Protein AF-A0A963ESX8-F1 (afdb_monomer_lite)

Radius of gyration: 19.52 Å; chains: 1; bounding box: 49×29×55 Å

Structure (mmCIF, N/CA/C/O backbone):
data_AF-A0A963ESX8-F1
#
_entry.id   AF-A0A963ESX8-F1
#
loop_
_atom_site.group_PDB
_atom_site.id
_atom_site.type_symbol
_atom_site.label_atom_id
_atom_site.label_alt_id
_atom_site.label_comp_id
_atom_site.label_asym_id
_atom_site.label_entity_id
_atom_site.label_seq_id
_atom_site.pdbx_PDB_ins_code
_atom_site.Cartn_x
_atom_site.Cartn_y
_atom_site.Cartn_z
_atom_site.occupancy
_atom_site.B_iso_or_equiv
_atom_site.auth_seq_id
_atom_site.auth_comp_id
_atom_site.auth_asym_id
_atom_site.auth_atom_id
_atom_site.pdbx_PDB_model_num
ATOM 1 N N . ILE A 1 1 ? -7.227 -10.205 7.770 1.00 88.25 1 ILE A N 1
ATOM 2 C CA . ILE A 1 1 ? -7.948 -10.374 9.060 1.00 88.25 1 ILE A CA 1
ATOM 3 C C . ILE A 1 1 ? -8.942 -9.242 9.341 1.00 88.25 1 ILE A C 1
ATOM 5 O O . ILE A 1 1 ? -10.013 -9.519 9.862 1.00 88.25 1 ILE A O 1
ATOM 9 N N . GLY A 1 2 ? -8.644 -8.000 8.939 1.00 89.56 2 GLY A N 1
ATOM 10 C CA . GLY A 1 2 ? -9.501 -6.833 9.173 1.0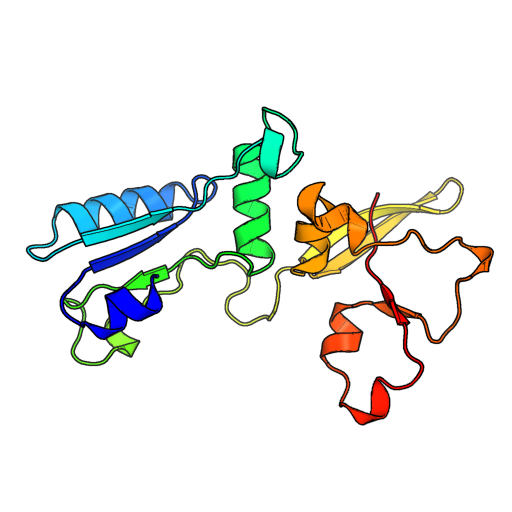0 89.56 2 GLY A CA 1
ATOM 11 C C . GLY A 1 2 ? -10.976 -6.998 8.788 1.00 89.56 2 GLY A C 1
ATOM 12 O O . GLY A 1 2 ? -11.842 -6.861 9.643 1.00 89.56 2 GLY A O 1
ATOM 13 N N . LEU A 1 3 ? -11.265 -7.392 7.542 1.00 90.62 3 LEU A N 1
ATOM 14 C CA . LEU A 1 3 ? -12.639 -7.643 7.068 1.00 90.62 3 LEU A CA 1
ATOM 15 C C . LEU A 1 3 ? -13.396 -8.677 7.914 1.00 90.62 3 LEU A C 1
ATOM 17 O O . LEU A 1 3 ? -14.577 -8.496 8.197 1.00 90.62 3 LEU A O 1
ATOM 21 N N . ILE A 1 4 ? -12.710 -9.732 8.365 1.00 93.56 4 ILE A N 1
ATOM 22 C CA . ILE A 1 4 ? -13.301 -10.768 9.223 1.00 93.56 4 ILE A CA 1
ATOM 23 C C . ILE A 1 4 ? -13.670 -10.169 10.584 1.00 93.56 4 ILE A C 1
ATOM 25 O O . ILE A 1 4 ? -14.782 -10.372 11.058 1.00 93.56 4 ILE A O 1
ATOM 29 N N . ALA A 1 5 ? -12.780 -9.378 11.189 1.00 92.94 5 ALA A N 1
ATOM 30 C CA . ALA A 1 5 ? -13.057 -8.713 12.461 1.00 92.94 5 ALA A CA 1
ATOM 31 C C . ALA A 1 5 ? -14.228 -7.717 12.356 1.00 92.94 5 ALA A C 1
ATOM 33 O O . ALA A 1 5 ? -15.087 -7.682 13.234 1.00 92.94 5 ALA A O 1
ATOM 34 N N . MET A 1 6 ? -14.323 -6.973 11.249 1.00 91.38 6 MET A N 1
ATOM 35 C CA . MET A 1 6 ? -15.450 -6.069 10.987 1.00 91.38 6 MET A CA 1
ATOM 36 C C . MET A 1 6 ? -16.772 -6.816 10.779 1.00 91.38 6 MET A C 1
ATOM 38 O O . MET A 1 6 ? -17.823 -6.335 11.200 1.00 91.38 6 MET A O 1
ATOM 42 N N . ALA A 1 7 ? -16.741 -8.017 10.190 1.00 91.75 7 ALA A N 1
ATOM 43 C CA . ALA A 1 7 ? -17.939 -8.832 9.987 1.00 91.75 7 ALA A CA 1
ATOM 44 C C . ALA A 1 7 ? -18.632 -9.220 11.308 1.00 91.75 7 ALA A C 1
ATOM 46 O O . ALA A 1 7 ? -19.847 -9.419 11.317 1.00 91.75 7 ALA A O 1
ATOM 47 N N . HIS A 1 8 ? -17.901 -9.252 12.430 1.00 91.62 8 HIS A N 1
ATOM 48 C CA . HIS A 1 8 ? -18.484 -9.450 13.761 1.00 91.62 8 HIS A CA 1
ATOM 49 C C . HIS A 1 8 ? -19.273 -8.238 14.278 1.00 91.62 8 HIS A C 1
ATOM 51 O O . HIS A 1 8 ? -20.056 -8.394 15.212 1.00 91.62 8 HIS A O 1
ATOM 57 N N . ARG A 1 9 ? -19.088 -7.040 13.701 1.00 88.88 9 ARG A N 1
ATOM 58 C CA . ARG A 1 9 ? -19.795 -5.778 14.021 1.00 88.88 9 ARG A CA 1
ATOM 59 C C . ARG A 1 9 ? -19.723 -5.304 15.476 1.00 88.88 9 ARG A C 1
ATOM 61 O O . ARG A 1 9 ? -20.343 -4.313 15.844 1.00 88.88 9 ARG A O 1
ATOM 68 N N . THR A 1 10 ? -18.980 -6.000 16.323 1.00 92.69 10 THR A N 1
ATOM 69 C CA . THR A 1 10 ? -18.832 -5.682 17.745 1.00 92.69 10 THR A CA 1
ATOM 70 C C . THR A 1 10 ? -17.412 -5.273 18.097 1.00 92.69 10 THR A C 1
ATOM 72 O O . THR A 1 10 ? -17.218 -4.650 19.134 1.00 92.69 10 THR A O 1
ATOM 75 N N . THR A 1 11 ? -16.437 -5.555 17.237 1.00 95.06 11 THR A N 1
ATOM 76 C CA . THR A 1 11 ? -15.012 -5.301 17.464 1.00 95.06 11 THR A CA 1
ATOM 77 C C . THR A 1 11 ? -14.596 -3.973 16.843 1.00 95.06 11 THR A C 1
ATOM 79 O O . THR A 1 11 ? -14.924 -3.711 15.689 1.00 95.06 11 THR A O 1
ATOM 82 N N . TYR A 1 12 ? -13.857 -3.150 17.588 1.00 97.44 12 TYR A N 1
ATOM 83 C CA . TYR A 1 12 ? -13.122 -2.026 17.007 1.00 97.44 12 TYR A CA 1
ATOM 84 C C . TYR A 1 12 ? -11.927 -2.567 16.218 1.00 97.44 12 TYR A C 1
ATOM 86 O O . TYR A 1 12 ? -11.190 -3.410 16.732 1.00 97.44 12 TYR A O 1
ATOM 94 N N . VAL A 1 13 ? -11.715 -2.103 14.990 1.00 97.62 13 VAL A N 1
ATOM 95 C CA . VAL A 1 13 ? -10.598 -2.557 14.152 1.00 97.62 13 VAL A CA 1
ATOM 96 C C . VAL A 1 13 ? -9.794 -1.357 13.685 1.00 97.62 13 VAL A C 1
ATOM 98 O O . VAL A 1 13 ? -10.343 -0.433 13.100 1.00 97.62 13 VAL A O 1
ATOM 101 N N . LEU A 1 14 ? -8.486 -1.399 13.897 1.00 97.75 14 LEU A N 1
ATOM 102 C CA . LEU A 1 14 ? -7.529 -0.480 13.295 1.00 97.75 14 LEU A CA 1
ATOM 103 C C . LEU A 1 14 ? -6.625 -1.274 12.361 1.00 97.75 14 LEU A C 1
ATOM 105 O O . LEU A 1 14 ? -6.010 -2.247 12.798 1.00 97.75 14 LEU A O 1
ATOM 109 N N . GLN A 1 15 ? -6.498 -0.834 11.113 1.00 98.00 15 GLN A N 1
ATOM 110 C CA . GLN A 1 15 ? -5.427 -1.262 10.224 1.00 98.00 15 GLN A CA 1
ATOM 111 C C . GLN A 1 15 ? -4.495 -0.085 9.951 1.00 98.00 15 GLN A C 1
ATOM 113 O O . GLN A 1 15 ? -4.932 0.941 9.438 1.00 98.00 15 GLN A O 1
ATOM 118 N N . GLY A 1 16 ? -3.222 -0.210 10.327 1.00 97.06 16 GLY A N 1
ATOM 119 C CA . GLY A 1 16 ? -2.295 0.920 10.314 1.00 97.06 16 GLY A CA 1
ATOM 120 C C . GLY A 1 16 ? -0.840 0.548 10.060 1.00 97.06 16 GLY A C 1
ATOM 121 O O . GLY A 1 16 ? -0.479 -0.622 9.996 1.00 97.06 16 GLY A O 1
ATOM 122 N N . THR A 1 17 ? 0.014 1.562 9.934 1.00 97.00 17 THR A N 1
ATOM 123 C CA . THR A 1 17 ? 1.455 1.396 9.680 1.00 97.00 17 THR A CA 1
ATOM 124 C C . THR A 1 17 ? 2.254 2.463 10.422 1.00 97.00 17 THR A C 1
ATOM 126 O O . THR A 1 17 ? 1.738 3.567 10.613 1.00 97.00 17 THR A O 1
ATOM 129 N N . ILE A 1 18 ? 3.513 2.188 10.775 1.00 95.38 18 ILE A N 1
ATOM 130 C CA . ILE A 1 18 ? 4.375 3.170 11.462 1.00 95.38 18 ILE A CA 1
ATOM 131 C C . ILE A 1 18 ? 4.637 4.435 10.629 1.00 95.38 18 ILE A C 1
ATOM 133 O O . ILE A 1 18 ? 4.909 5.485 11.199 1.00 95.38 18 ILE A O 1
ATOM 137 N N . ALA A 1 19 ? 4.489 4.354 9.301 1.00 96.81 19 ALA A N 1
ATOM 138 C CA . ALA A 1 19 ? 4.622 5.494 8.396 1.00 96.81 19 ALA A CA 1
ATOM 139 C C . ALA A 1 19 ? 3.517 6.552 8.560 1.00 96.81 19 ALA A C 1
ATOM 141 O O . ALA A 1 19 ? 3.672 7.685 8.116 1.00 96.81 19 ALA A O 1
ATOM 142 N N . HIS A 1 20 ? 2.411 6.195 9.219 1.00 96.94 20 HIS A N 1
ATOM 143 C CA . HIS A 1 20 ? 1.244 7.050 9.420 1.00 96.94 20 HIS A CA 1
ATOM 144 C C . HIS A 1 20 ? 0.966 7.191 10.920 1.00 96.94 20 HIS A C 1
ATOM 146 O O . HIS A 1 20 ? -0.072 6.764 11.430 1.00 96.94 20 HIS A O 1
ATOM 152 N N . ALA A 1 21 ? 1.938 7.767 11.634 1.00 95.31 21 ALA A N 1
ATOM 153 C CA . ALA A 1 21 ? 1.949 7.841 13.093 1.00 95.31 21 ALA A CA 1
ATOM 154 C C . ALA A 1 21 ? 0.697 8.516 13.678 1.00 95.31 21 ALA A C 1
ATOM 156 O O . ALA A 1 21 ? 0.146 8.004 14.645 1.00 95.31 21 ALA A O 1
ATOM 157 N N . ASN A 1 22 ? 0.201 9.603 13.072 1.00 95.38 22 ASN A N 1
ATOM 158 C CA . ASN A 1 22 ? -1.013 10.283 13.548 1.00 95.38 22 ASN A CA 1
ATOM 159 C C . ASN A 1 22 ? -2.233 9.350 13.504 1.00 95.38 22 ASN A C 1
ATOM 161 O O . ASN A 1 22 ? -2.868 9.122 14.532 1.00 95.38 22 ASN A O 1
ATOM 165 N N . HIS A 1 23 ? -2.487 8.721 12.349 1.00 96.75 23 HIS A N 1
ATOM 166 C CA . HIS A 1 23 ? -3.560 7.733 12.183 1.00 96.75 23 HIS A CA 1
ATOM 167 C C . HIS A 1 23 ? -3.419 6.569 13.181 1.00 96.75 23 HIS A C 1
ATOM 169 O O . HIS A 1 23 ? -4.396 6.137 13.794 1.00 96.75 23 HIS A O 1
ATOM 175 N N . MET A 1 24 ? -2.195 6.070 13.382 1.00 95.50 24 MET A N 1
ATOM 176 C CA . MET A 1 24 ? -1.915 4.976 14.313 1.00 95.50 24 MET A CA 1
ATOM 177 C C . MET A 1 24 ? -2.161 5.368 15.778 1.00 95.50 24 MET A C 1
ATOM 179 O O . MET A 1 24 ? -2.825 4.623 16.494 1.00 95.50 24 MET A O 1
ATOM 183 N N . ILE A 1 25 ? -1.648 6.515 16.231 1.00 96.69 25 ILE A N 1
ATOM 184 C CA . ILE A 1 25 ? -1.769 6.976 17.623 1.00 96.69 25 ILE A CA 1
ATOM 185 C C . ILE A 1 25 ? -3.231 7.269 17.959 1.00 96.69 25 ILE A C 1
ATOM 187 O O . ILE A 1 25 ? -3.737 6.768 18.963 1.00 96.69 25 ILE A O 1
ATOM 191 N N . GLU A 1 26 ? -3.934 8.019 17.108 1.00 96.12 26 GLU A N 1
ATOM 192 C CA . GLU A 1 26 ? -5.368 8.267 17.280 1.00 96.12 26 GLU A CA 1
ATOM 193 C C . GLU A 1 26 ? -6.156 6.957 17.302 1.00 96.12 26 GLU A C 1
ATOM 195 O O . GLU A 1 26 ? -7.003 6.746 18.171 1.00 96.12 26 GLU A O 1
ATOM 200 N N . GLY A 1 27 ? -5.837 6.047 16.378 1.00 96.56 27 GLY A N 1
ATOM 201 C CA . GLY A 1 27 ? -6.467 4.740 16.289 1.00 96.56 27 GLY A CA 1
ATOM 202 C C . GLY A 1 27 ? -6.248 3.876 17.533 1.00 96.56 27 GLY A C 1
ATOM 203 O O . GLY A 1 27 ? -7.173 3.182 17.961 1.00 96.56 27 GLY A O 1
ATOM 204 N N . PHE A 1 28 ? -5.058 3.921 18.137 1.00 97.62 28 PHE A N 1
ATOM 205 C CA . PHE A 1 28 ? -4.784 3.243 19.402 1.00 97.62 28 PHE A CA 1
ATOM 206 C C . PHE A 1 28 ? -5.578 3.843 20.551 1.00 97.62 28 PHE A C 1
ATOM 208 O O . PHE A 1 28 ? -6.185 3.095 21.312 1.00 97.62 28 PHE A O 1
ATOM 215 N N . ILE A 1 29 ? -5.614 5.172 20.664 1.00 97.44 29 ILE A N 1
ATOM 216 C CA . ILE A 1 29 ? -6.375 5.854 21.715 1.00 97.44 29 ILE A CA 1
ATOM 217 C C . ILE A 1 29 ? -7.855 5.468 21.620 1.00 97.44 29 ILE A C 1
ATOM 219 O O . ILE A 1 29 ? -8.436 5.036 22.614 1.00 97.44 29 ILE A O 1
ATOM 223 N N . GLN A 1 30 ? -8.451 5.551 20.428 1.00 95.94 30 GLN A N 1
ATOM 224 C CA . GLN A 1 30 ? -9.850 5.175 20.213 1.00 95.94 30 GLN A CA 1
ATOM 225 C C . GLN A 1 30 ? -10.109 3.702 20.556 1.00 95.94 30 GLN A C 1
ATOM 227 O O . GLN A 1 30 ? -11.056 3.401 21.281 1.00 95.94 30 GLN A O 1
ATOM 232 N N . GLY A 1 31 ? -9.250 2.788 20.095 1.00 96.38 31 GLY A N 1
ATOM 233 C CA . GLY A 1 31 ? -9.413 1.357 20.349 1.00 96.38 31 GLY A CA 1
ATOM 234 C C . GLY A 1 31 ? -9.225 0.962 21.813 1.00 96.38 31 GLY A C 1
ATOM 235 O O . GLY A 1 31 ? -9.980 0.139 22.319 1.00 96.38 31 GLY A O 1
ATOM 236 N N . LEU A 1 32 ? -8.261 1.562 22.518 1.00 96.94 32 LEU A N 1
ATOM 237 C CA . LEU A 1 32 ? -8.020 1.303 23.943 1.00 96.94 32 LEU A CA 1
ATOM 238 C C . LEU A 1 32 ? -9.129 1.875 24.837 1.00 96.94 32 LEU A C 1
ATOM 240 O O . LEU A 1 32 ? -9.403 1.322 25.900 1.00 96.94 32 LEU A O 1
ATOM 244 N N . MET A 1 33 ? -9.774 2.963 24.409 1.00 95.81 33 MET A N 1
ATOM 245 C CA . MET A 1 33 ? -10.915 3.558 25.111 1.00 95.81 33 MET A CA 1
ATOM 246 C C . MET A 1 33 ? -12.252 2.880 24.773 1.00 95.81 33 MET A C 1
ATOM 248 O O . MET A 1 33 ? -13.262 3.143 25.434 1.00 95.81 33 MET A O 1
ATOM 252 N N . ALA A 1 34 ? -12.281 2.007 23.764 1.00 93.69 34 ALA A N 1
ATOM 253 C CA . ALA A 1 34 ? -13.486 1.310 23.345 1.00 93.69 34 ALA A CA 1
ATOM 254 C C . ALA A 1 34 ? -13.931 0.295 24.414 1.00 93.69 34 ALA A C 1
ATOM 256 O O . ALA A 1 34 ? -13.149 -0.511 24.912 1.00 93.69 34 ALA A O 1
ATOM 257 N N . ARG A 1 35 ? -15.228 0.268 24.745 1.00 92.75 35 ARG A N 1
ATOM 258 C CA . ARG A 1 35 ? -15.806 -0.693 25.714 1.00 92.75 35 ARG A CA 1
ATOM 259 C C . ARG A 1 35 ? -16.133 -2.052 25.081 1.00 92.75 35 ARG A C 1
ATOM 261 O O . ARG A 1 35 ? -17.123 -2.693 25.425 1.00 92.75 35 ARG A O 1
ATOM 268 N N . ARG A 1 36 ? -15.325 -2.461 24.110 1.00 91.50 36 ARG A N 1
ATOM 269 C CA . ARG A 1 36 ? -15.518 -3.615 23.227 1.00 91.50 36 ARG A CA 1
ATOM 270 C C . ARG A 1 36 ? -14.148 -4.196 22.863 1.00 91.50 36 ARG A C 1
ATOM 272 O O . ARG A 1 36 ? -13.148 -3.502 23.032 1.00 9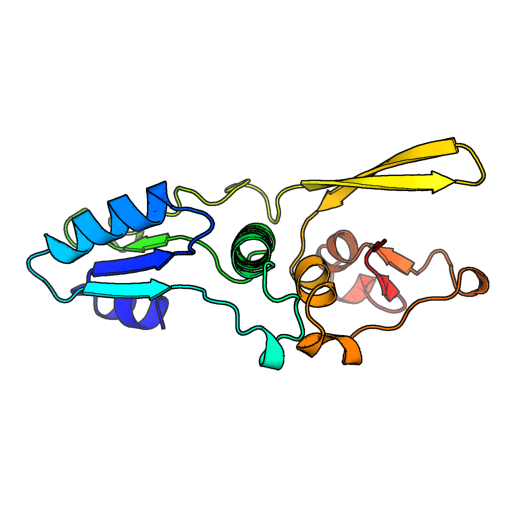1.50 36 ARG A O 1
ATOM 279 N N . PRO A 1 37 ? -14.065 -5.438 22.359 1.00 95.69 37 PRO A N 1
ATOM 280 C CA . PRO A 1 37 ? -12.802 -5.961 21.855 1.00 95.69 37 PRO A CA 1
ATOM 281 C C . PRO A 1 37 ? -12.210 -5.023 20.798 1.00 95.69 37 PRO A C 1
ATOM 283 O O . PRO A 1 37 ? -12.939 -4.534 19.932 1.00 95.69 37 PRO A O 1
ATOM 286 N N . ALA A 1 38 ? -10.900 -4.802 20.860 1.00 96.88 38 ALA A N 1
ATOM 287 C CA . ALA A 1 38 ? -10.159 -4.005 19.894 1.00 96.88 38 ALA A CA 1
ATOM 288 C C . ALA A 1 38 ? -9.092 -4.870 19.217 1.00 96.88 38 ALA A C 1
ATOM 290 O O . ALA A 1 38 ? -8.337 -5.576 19.887 1.00 96.88 38 ALA A O 1
ATOM 291 N N . LEU A 1 39 ? -9.042 -4.819 17.887 1.00 97.25 39 LEU A N 1
ATOM 292 C CA . LEU A 1 39 ? -8.027 -5.465 17.067 1.00 97.25 39 LEU A CA 1
ATOM 293 C C . LEU A 1 39 ? -7.173 -4.396 16.386 1.00 97.25 39 LEU A C 1
ATOM 295 O O . LEU A 1 39 ? -7.681 -3.594 15.605 1.00 97.25 39 LEU A O 1
ATOM 299 N N . PHE A 1 40 ? -5.867 -4.448 16.625 1.00 97.50 40 PHE A N 1
ATOM 300 C CA . PHE A 1 40 ? -4.885 -3.608 15.950 1.00 97.50 40 PHE A CA 1
ATOM 301 C C . PHE A 1 40 ? -4.086 -4.475 14.971 1.00 97.50 40 PHE A C 1
ATOM 303 O O . PHE A 1 40 ? -3.299 -5.324 15.381 1.00 97.50 40 PHE A O 1
ATOM 310 N N . ASN A 1 41 ? -4.324 -4.295 13.674 1.00 97.50 41 ASN A N 1
ATOM 311 C CA . ASN A 1 41 ? -3.604 -4.960 12.595 1.00 97.50 41 ASN A CA 1
ATOM 312 C C . ASN A 1 41 ? -2.572 -3.980 12.029 1.00 97.50 41 ASN A C 1
ATOM 314 O O . ASN A 1 41 ? -2.940 -3.014 11.363 1.00 97.50 41 ASN A O 1
ATOM 318 N N . LEU A 1 42 ? -1.293 -4.186 12.335 1.00 97.00 42 LEU A N 1
ATOM 319 C CA . LEU A 1 42 ? -0.244 -3.249 11.945 1.00 97.00 42 LEU A CA 1
ATOM 320 C C . LEU A 1 42 ? 0.689 -3.866 10.913 1.00 97.00 42 LEU A C 1
ATOM 322 O O . LEU A 1 42 ? 1.185 -4.976 11.105 1.00 97.00 42 LEU A O 1
ATOM 326 N N . TYR A 1 43 ? 0.968 -3.120 9.848 1.00 97.12 43 TYR A N 1
ATOM 327 C CA . TYR A 1 43 ? 2.019 -3.492 8.917 1.00 97.12 43 TYR A CA 1
ATOM 328 C C . TYR A 1 43 ? 3.383 -3.317 9.574 1.00 97.12 43 TYR A C 1
ATOM 330 O O . TYR A 1 43 ? 3.717 -2.237 10.070 1.00 97.12 43 TYR A O 1
ATOM 338 N N . THR A 1 44 ? 4.184 -4.370 9.499 1.00 95.00 44 THR A N 1
ATOM 339 C CA . THR A 1 44 ? 5.615 -4.329 9.767 1.00 95.00 44 THR A CA 1
ATOM 340 C C . THR A 1 44 ? 6.326 -5.081 8.658 1.00 95.00 44 THR A C 1
ATOM 342 O O . THR A 1 44 ? 5.879 -6.146 8.229 1.00 95.00 44 THR A O 1
ATOM 345 N N . SER A 1 45 ? 7.437 -4.529 8.190 1.00 94.31 45 SER A N 1
ATOM 346 C CA . SER A 1 45 ? 8.357 -5.258 7.329 1.00 94.31 45 SER A CA 1
ATOM 347 C C . SER A 1 45 ? 9.261 -6.155 8.169 1.00 94.31 45 SER A C 1
ATOM 349 O O . SER A 1 45 ? 9.556 -5.821 9.319 1.00 94.31 45 SER A O 1
ATOM 351 N N . CYS A 1 46 ? 9.738 -7.249 7.582 1.00 95.69 46 CYS A N 1
ATOM 352 C CA . CYS A 1 46 ? 10.818 -8.040 8.155 1.00 95.69 46 CYS A CA 1
ATOM 353 C C . CYS A 1 46 ? 12.020 -7.998 7.213 1.00 95.69 46 CYS A C 1
ATOM 355 O O . CYS A 1 46 ? 11.916 -8.402 6.058 1.00 95.69 46 CYS A O 1
ATOM 357 N N . GLN A 1 47 ? 13.130 -7.439 7.685 1.00 95.06 47 GLN A N 1
ATOM 358 C CA . GLN A 1 47 ? 14.291 -7.092 6.873 1.00 95.06 47 GLN A CA 1
ATOM 359 C C . GLN A 1 47 ? 14.875 -8.305 6.131 1.00 95.06 47 GLN A C 1
ATOM 361 O O . GLN A 1 47 ? 14.965 -8.234 4.901 1.00 95.06 47 GLN A O 1
ATOM 366 N N . PRO A 1 48 ? 15.196 -9.434 6.803 1.00 95.06 48 PRO A N 1
ATOM 367 C CA . PRO A 1 48 ? 15.773 -10.578 6.109 1.00 95.06 48 PRO A CA 1
ATOM 368 C C . PRO A 1 48 ? 14.771 -11.271 5.177 1.00 95.06 48 PRO A C 1
ATOM 370 O O . PRO A 1 48 ? 15.123 -11.621 4.053 1.00 95.06 48 PRO A O 1
ATOM 373 N N . GLU A 1 49 ? 13.517 -11.445 5.596 1.00 95.19 49 GLU A N 1
ATOM 374 C CA . GLU A 1 49 ? 12.497 -12.175 4.836 1.00 95.19 49 GLU A CA 1
ATOM 375 C C . GLU A 1 49 ? 11.979 -11.375 3.638 1.00 95.19 49 GLU A C 1
ATOM 377 O O . GLU A 1 49 ? 11.618 -11.959 2.616 1.00 95.19 49 GLU A O 1
ATOM 382 N N . HIS A 1 50 ? 11.916 -10.047 3.744 1.00 96.19 50 HIS A N 1
ATOM 383 C CA . HIS A 1 50 ? 11.535 -9.177 2.631 1.00 96.19 50 HIS A CA 1
ATOM 384 C C . HIS A 1 50 ? 12.748 -8.838 1.754 1.00 96.19 50 HIS A C 1
ATOM 386 O O . HIS A 1 50 ? 12.573 -8.503 0.583 1.00 96.19 50 HIS A O 1
ATOM 392 N N . GLY A 1 51 ? 13.964 -8.973 2.293 1.00 96.12 51 GLY A N 1
ATOM 393 C CA . GLY A 1 51 ? 15.222 -8.638 1.631 1.00 96.12 51 GLY A CA 1
ATOM 394 C C . GLY A 1 51 ? 15.348 -7.143 1.362 1.00 96.12 51 GLY A C 1
ATOM 395 O O . GLY A 1 51 ? 15.603 -6.736 0.231 1.00 96.12 51 GLY A O 1
ATOM 396 N N . ILE A 1 52 ? 15.124 -6.350 2.408 1.00 96.44 52 ILE A N 1
ATOM 397 C CA . ILE A 1 52 ? 15.226 -4.885 2.422 1.00 96.44 52 ILE A CA 1
ATOM 398 C C . ILE A 1 52 ? 16.335 -4.453 3.393 1.00 96.44 52 ILE A C 1
ATOM 400 O O . ILE A 1 52 ? 16.749 -5.239 4.243 1.00 96.44 52 ILE A O 1
ATOM 404 N N . GLY A 1 53 ? 16.807 -3.207 3.285 1.00 95.88 53 GLY A N 1
ATOM 405 C CA . GLY A 1 53 ? 17.798 -2.650 4.216 1.00 95.88 53 GLY A CA 1
ATOM 406 C C . GLY A 1 53 ? 17.282 -2.518 5.655 1.00 95.88 53 GLY A C 1
ATOM 407 O O . GLY A 1 53 ? 16.076 -2.392 5.884 1.00 95.88 53 GLY A O 1
ATOM 408 N N . ASP A 1 54 ? 18.199 -2.509 6.626 1.00 94.19 54 ASP A N 1
ATOM 409 C CA . ASP A 1 54 ? 17.852 -2.521 8.054 1.00 94.19 54 ASP A CA 1
ATOM 410 C C . ASP A 1 54 ? 17.067 -1.280 8.512 1.00 94.19 54 ASP A C 1
ATOM 412 O O . ASP A 1 54 ? 16.171 -1.362 9.355 1.00 94.19 54 ASP A O 1
ATOM 416 N N . ASP A 1 55 ? 17.346 -0.137 7.892 1.00 93.94 55 ASP A N 1
ATOM 417 C CA . ASP A 1 55 ? 16.726 1.166 8.125 1.00 93.94 55 ASP A CA 1
ATOM 418 C C . ASP A 1 55 ? 15.483 1.426 7.250 1.00 93.94 55 ASP A C 1
ATOM 420 O O . ASP A 1 55 ? 14.822 2.457 7.384 1.00 93.94 55 ASP A O 1
ATOM 424 N N . MET A 1 56 ? 15.101 0.479 6.386 1.00 96.19 56 MET A N 1
ATOM 425 C CA . MET A 1 56 ? 14.042 0.678 5.387 1.00 96.19 56 MET A CA 1
ATOM 426 C C . MET A 1 56 ? 12.622 0.442 5.913 1.00 96.19 56 MET A C 1
ATOM 428 O O . MET A 1 56 ? 11.660 0.620 5.168 1.00 96.19 56 MET A O 1
ATOM 432 N N . GLY A 1 57 ? 12.439 0.077 7.185 1.00 95.56 57 GLY A N 1
ATOM 433 C CA . GLY A 1 57 ? 11.126 -0.329 7.702 1.00 95.56 57 GLY A CA 1
ATOM 434 C C . GLY A 1 57 ? 10.040 0.749 7.592 1.00 95.56 57 GLY A C 1
ATOM 435 O O . GLY A 1 57 ? 8.924 0.471 7.150 1.00 95.56 57 GLY A O 1
ATOM 436 N N . HIS A 1 58 ? 10.367 2.002 7.923 1.00 96.75 58 HIS A N 1
ATOM 437 C CA . HIS A 1 58 ? 9.430 3.122 7.770 1.00 96.75 58 HIS A CA 1
ATOM 438 C C . HIS A 1 58 ? 9.149 3.430 6.292 1.00 96.75 58 HIS A C 1
ATOM 440 O O . HIS A 1 58 ? 8.009 3.700 5.917 1.00 96.75 58 HIS A O 1
ATOM 446 N N . HIS A 1 59 ? 10.181 3.376 5.448 1.00 96.12 59 HIS A N 1
ATOM 447 C CA . HIS A 1 59 ? 10.048 3.609 4.012 1.00 96.12 59 HIS A CA 1
ATOM 448 C C . HIS A 1 59 ? 9.124 2.568 3.364 1.00 96.12 59 HIS A C 1
ATOM 450 O O . HIS A 1 59 ? 8.164 2.928 2.689 1.00 96.12 59 HIS A O 1
ATOM 456 N N . GLN A 1 60 ? 9.329 1.287 3.671 1.00 97.25 60 GLN A N 1
ATOM 457 C CA . GLN A 1 60 ? 8.511 0.197 3.143 1.00 97.25 60 GLN A CA 1
ATOM 458 C C . GLN A 1 60 ? 7.074 0.222 3.661 1.00 97.25 60 GLN A C 1
ATOM 460 O O . GLN A 1 60 ? 6.139 -0.072 2.923 1.00 97.25 60 GLN A O 1
ATOM 465 N N . ALA A 1 61 ? 6.868 0.634 4.913 1.00 97.50 61 ALA A N 1
ATOM 466 C CA . ALA A 1 61 ? 5.530 0.860 5.449 1.00 97.50 61 ALA A CA 1
ATOM 467 C C . ALA A 1 61 ? 4.765 1.954 4.683 1.00 97.50 61 ALA A C 1
ATOM 469 O O . ALA A 1 61 ? 3.562 1.816 4.471 1.00 97.50 61 ALA A O 1
ATOM 470 N N . LYS A 1 62 ? 5.453 3.018 4.246 1.00 96.81 62 LYS A N 1
ATOM 471 C CA . LYS A 1 62 ? 4.860 4.074 3.417 1.00 96.81 62 LYS A CA 1
ATOM 472 C C . LYS A 1 62 ? 4.487 3.540 2.030 1.00 96.81 62 LYS A C 1
ATOM 474 O O . LYS A 1 62 ? 3.333 3.677 1.627 1.00 96.81 62 LYS A O 1
ATOM 479 N N . LEU A 1 63 ? 5.424 2.867 1.357 1.00 96.69 63 LEU A N 1
ATOM 480 C CA . LEU A 1 63 ? 5.192 2.283 0.032 1.00 96.69 63 LEU A CA 1
ATOM 481 C C . LEU A 1 63 ? 4.061 1.246 0.040 1.00 96.69 63 LEU A C 1
ATOM 483 O O . LEU A 1 63 ? 3.261 1.201 -0.890 1.00 96.69 63 LEU A O 1
ATOM 487 N N . ALA A 1 64 ? 3.933 0.445 1.101 1.00 97.56 64 ALA A N 1
ATOM 488 C CA . ALA A 1 64 ? 2.842 -0.519 1.232 1.00 97.56 64 ALA A CA 1
ATOM 489 C C . ALA A 1 64 ? 1.453 0.153 1.260 1.00 97.56 64 ALA A C 1
ATOM 491 O O . ALA A 1 64 ? 0.494 -0.393 0.714 1.00 97.56 64 ALA A O 1
ATOM 492 N N . VAL A 1 65 ? 1.327 1.338 1.866 1.00 97.31 65 VAL A N 1
ATOM 493 C CA . VAL A 1 65 ? 0.068 2.106 1.874 1.00 97.31 65 VAL A CA 1
ATOM 494 C C . VAL A 1 65 ? -0.181 2.752 0.514 1.00 97.31 65 VAL A C 1
ATOM 496 O O . VAL A 1 65 ? -1.272 2.611 -0.040 1.00 97.31 65 VAL A O 1
ATOM 499 N N . GLU A 1 66 ? 0.828 3.430 -0.037 1.00 96.69 66 GLU A N 1
ATOM 500 C CA . GLU A 1 66 ? 0.731 4.134 -1.323 1.00 96.69 66 GLU A CA 1
ATOM 501 C C . GLU A 1 66 ? 0.400 3.173 -2.473 1.00 96.69 66 GLU A C 1
ATOM 503 O O . GLU A 1 66 ? -0.475 3.462 -3.280 1.00 96.69 66 GLU A O 1
ATOM 508 N N . SER A 1 67 ? 0.987 1.974 -2.471 1.00 96.88 67 SER A N 1
ATOM 509 C CA . SER A 1 67 ? 0.747 0.929 -3.477 1.00 96.88 67 SER A CA 1
ATOM 510 C C . SER A 1 67 ? -0.557 0.144 -3.327 1.00 96.88 67 SER A C 1
ATOM 512 O O . SER A 1 67 ? -0.823 -0.778 -4.103 1.00 96.88 67 SER A O 1
ATOM 514 N N . ARG A 1 68 ? -1.371 0.476 -2.315 1.00 95.81 68 ARG A N 1
ATOM 515 C CA . ARG A 1 68 ? -2.578 -0.266 -1.905 1.00 95.81 68 ARG A CA 1
ATOM 516 C C . ARG A 1 68 ? -2.318 -1.699 -1.419 1.00 95.81 68 ARG A C 1
ATOM 518 O O . ARG A 1 68 ? -3.274 -2.439 -1.194 1.00 95.81 68 ARG A O 1
ATOM 525 N N . ALA A 1 69 ? -1.064 -2.092 -1.179 1.00 96.62 69 ALA A N 1
ATOM 526 C CA . ALA A 1 69 ? -0.734 -3.383 -0.567 1.00 96.62 69 ALA A CA 1
ATOM 527 C C . ALA A 1 69 ? -1.314 -3.514 0.853 1.00 96.62 69 ALA A C 1
ATOM 529 O O . ALA A 1 69 ? -1.710 -4.601 1.282 1.00 96.62 69 ALA A O 1
ATOM 530 N N . TYR A 1 70 ? -1.352 -2.402 1.590 1.00 96.94 70 TYR A N 1
ATOM 531 C CA . TYR A 1 70 ? -1.819 -2.349 2.969 1.00 96.94 70 TYR A CA 1
ATOM 532 C C . TYR A 1 70 ? -2.556 -1.029 3.258 1.00 96.94 70 TYR A C 1
ATOM 534 O O . TYR A 1 70 ? -1.981 -0.121 3.856 1.00 96.94 70 TYR A O 1
ATOM 542 N N . PRO A 1 71 ? -3.826 -0.886 2.837 1.00 95.38 71 PRO A N 1
ATOM 543 C CA . PRO A 1 71 ? -4.584 0.345 3.051 1.00 95.38 71 PRO A CA 1
ATOM 544 C C . PRO A 1 71 ? -4.839 0.597 4.541 1.00 95.38 71 PRO A C 1
ATOM 546 O O . PRO A 1 71 ? -5.028 -0.339 5.324 1.00 95.38 71 PRO A O 1
ATOM 549 N N . LEU A 1 72 ? -4.877 1.867 4.930 1.00 97.38 72 LEU A N 1
ATOM 550 C CA . LEU A 1 72 ? -5.237 2.288 6.281 1.00 97.38 72 LEU A CA 1
ATOM 551 C C . LEU A 1 72 ? -6.755 2.260 6.436 1.00 97.38 72 LEU A C 1
ATOM 553 O O . LEU A 1 72 ? -7.473 2.655 5.521 1.00 97.38 72 LEU A O 1
ATOM 557 N N . PHE A 1 73 ? -7.261 1.809 7.575 1.00 96.88 73 PHE A N 1
ATOM 558 C CA . PHE A 1 73 ? -8.668 2.028 7.894 1.00 96.88 73 PHE A CA 1
ATOM 559 C C . PHE A 1 73 ? -8.928 1.920 9.390 1.00 96.88 73 PHE A C 1
ATOM 561 O O . PHE A 1 73 ? -8.188 1.261 10.133 1.00 96.88 73 PHE A O 1
ATOM 568 N N . ARG A 1 74 ? -10.048 2.505 9.807 1.00 96.56 74 ARG A N 1
ATOM 569 C CA . ARG A 1 74 ? -10.647 2.295 11.124 1.00 96.56 74 ARG A CA 1
ATOM 570 C C . ARG A 1 74 ? -12.062 1.771 10.962 1.00 96.56 74 ARG A C 1
ATOM 572 O O . ARG A 1 74 ? -12.794 2.178 10.067 1.00 96.56 74 ARG A O 1
ATOM 579 N N . TYR A 1 75 ? -12.441 0.866 11.849 1.00 97.06 75 TYR A N 1
ATOM 580 C CA . TYR A 1 75 ? -13.811 0.425 12.011 1.00 97.06 75 TYR A CA 1
ATOM 581 C C . TYR A 1 75 ? -14.225 0.598 13.462 1.00 97.06 75 TYR A C 1
ATOM 583 O O . TYR A 1 75 ? -13.701 -0.084 14.346 1.00 97.06 75 TYR A O 1
ATOM 591 N N . ASN A 1 76 ? -15.172 1.497 13.700 1.00 96.12 76 ASN A N 1
ATOM 592 C CA . ASN A 1 76 ? -15.714 1.767 15.017 1.00 96.12 76 ASN A CA 1
ATOM 593 C C . ASN A 1 76 ? -17.233 1.527 15.028 1.00 96.12 76 ASN A C 1
ATOM 595 O O . ASN A 1 76 ? -17.997 2.353 14.521 1.00 96.12 76 ASN A O 1
ATOM 599 N N . PRO A 1 77 ? -17.701 0.431 15.651 1.00 95.25 77 PRO A N 1
ATOM 600 C CA . PRO A 1 77 ? -19.124 0.125 15.684 1.00 95.25 77 PRO A CA 1
ATOM 601 C C . PRO A 1 77 ? -19.957 1.055 16.582 1.00 95.25 77 PRO A C 1
ATOM 603 O O . PRO A 1 77 ? -21.169 0.883 16.652 1.00 95.25 77 PRO A O 1
ATOM 606 N N . ASP A 1 78 ? -19.341 2.011 17.288 1.00 93.56 78 ASP A N 1
ATOM 607 C CA . ASP A 1 78 ? -20.058 3.050 18.040 1.00 93.56 78 ASP A CA 1
ATOM 608 C C . ASP A 1 78 ? -20.480 4.249 17.166 1.00 93.56 78 ASP A C 1
ATOM 610 O O . ASP A 1 78 ? -21.316 5.042 17.595 1.00 93.56 78 ASP A O 1
ATOM 614 N N . LEU A 1 79 ? -19.945 4.388 15.944 1.00 93.56 79 LEU A N 1
ATOM 615 C CA . LEU A 1 79 ? -20.227 5.535 15.065 1.00 93.56 79 LEU A CA 1
ATOM 616 C C . LEU A 1 79 ? -21.563 5.446 14.315 1.00 93.56 79 LEU A C 1
ATOM 618 O O . LEU A 1 79 ? -22.065 6.459 13.833 1.00 93.56 79 LEU A O 1
ATOM 622 N N . GLY A 1 80 ? -22.164 4.261 14.215 1.00 92.44 80 GLY A N 1
ATOM 623 C CA . GLY A 1 80 ? -23.383 4.082 13.436 1.00 92.44 80 GLY A CA 1
ATOM 624 C C . GLY A 1 80 ? -23.961 2.679 13.512 1.00 92.44 80 GLY A C 1
ATOM 625 O O . GLY A 1 80 ? -23.555 1.850 14.325 1.00 92.44 80 GLY A O 1
ATOM 626 N N . LYS A 1 81 ? -24.962 2.419 12.670 1.00 91.25 81 LYS A N 1
ATOM 627 C CA . LYS A 1 81 ? -25.644 1.115 12.588 1.00 91.25 81 LYS A CA 1
ATOM 628 C C . LYS A 1 81 ? -25.242 0.341 11.341 1.00 91.25 81 LYS A C 1
ATOM 630 O O . LYS A 1 81 ? -25.322 -0.889 11.322 1.00 91.25 81 LYS A O 1
ATOM 635 N N . THR A 1 82 ? -24.864 1.053 10.288 1.00 92.38 82 THR A N 1
ATOM 636 C CA . THR A 1 82 ? -24.443 0.468 9.020 1.00 92.38 82 THR A CA 1
ATOM 637 C C . THR A 1 82 ? -22.923 0.305 8.987 1.00 92.38 82 THR A C 1
ATOM 639 O O . THR A 1 82 ? -22.206 1.105 9.585 1.00 92.38 82 THR A O 1
ATOM 642 N N . PRO A 1 83 ? -22.391 -0.699 8.263 1.00 89.12 83 PRO A N 1
ATOM 643 C CA . PRO A 1 83 ? -20.947 -0.834 8.089 1.00 89.12 83 PRO A CA 1
ATOM 644 C C . PRO A 1 83 ? -20.282 0.427 7.527 1.00 89.12 83 PRO A C 1
ATOM 646 O O . PRO A 1 83 ? -19.182 0.746 7.951 1.00 89.12 83 PRO A O 1
ATOM 649 N N . GLN A 1 84 ? -20.970 1.147 6.632 1.0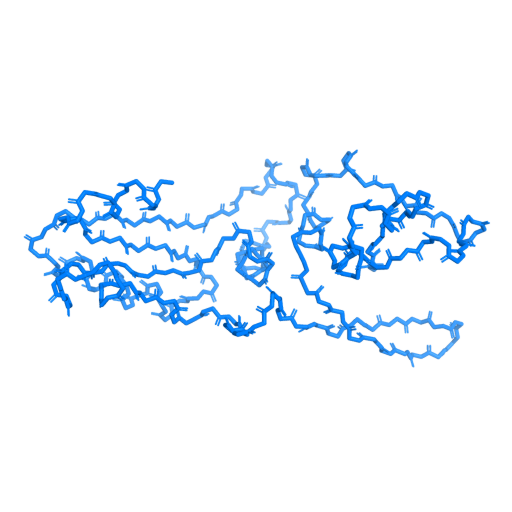0 92.19 84 GLN A N 1
ATOM 650 C CA . GLN A 1 84 ? -20.501 2.394 6.023 1.00 92.19 84 GLN A CA 1
ATOM 651 C C . GLN A 1 84 ? -20.253 3.490 7.069 1.00 92.19 84 GLN A C 1
ATOM 653 O O . GLN A 1 84 ? -19.199 4.106 7.060 1.00 92.19 84 GLN A O 1
ATOM 658 N N . GLU A 1 85 ? -21.201 3.722 7.983 1.00 94.81 85 GLU A N 1
ATOM 659 C CA . GLU A 1 85 ? -21.072 4.745 9.039 1.00 94.81 85 GLU A CA 1
ATOM 660 C C . GLU A 1 85 ? -19.957 4.414 10.036 1.00 94.81 85 GLU A C 1
ATOM 662 O O . GLU A 1 85 ? -19.391 5.297 10.669 1.00 94.81 85 GLU A O 1
ATOM 667 N N . CYS A 1 86 ? -19.664 3.126 10.194 1.00 95.31 86 CYS A N 1
ATOM 668 C CA . CYS A 1 86 ? -18.647 2.641 11.109 1.00 95.31 86 CYS A CA 1
ATOM 669 C C . CYS A 1 86 ? -17.250 2.575 10.486 1.00 95.31 86 CYS A C 1
ATOM 671 O O . CYS A 1 86 ? -16.323 2.235 11.214 1.00 95.31 86 CYS A O 1
ATOM 673 N N . PHE A 1 87 ? -17.091 2.815 9.181 1.00 94.56 87 PHE A N 1
ATOM 674 C CA . PHE A 1 87 ? -15.855 2.561 8.442 1.00 94.56 87 PHE A CA 1
ATOM 675 C C . PHE A 1 87 ? -15.231 3.854 7.913 1.00 94.56 87 PHE A C 1
ATOM 677 O O . PHE A 1 87 ? -15.865 4.610 7.182 1.00 94.56 87 PHE A O 1
ATOM 684 N N . GLU A 1 88 ? -13.962 4.075 8.243 1.00 94.75 88 GLU A N 1
ATOM 685 C CA . GLU A 1 88 ? -13.195 5.257 7.850 1.00 94.75 88 GLU A CA 1
ATOM 686 C C . GLU A 1 88 ? -11.936 4.854 7.077 1.00 94.75 88 GLU A C 1
ATOM 688 O O . GLU A 1 88 ? -11.205 3.951 7.492 1.00 94.75 88 GLU A O 1
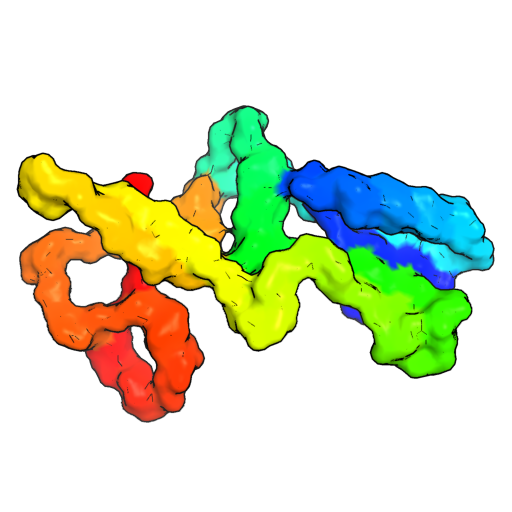ATOM 693 N N . LEU A 1 89 ? -11.663 5.570 5.983 1.00 94.19 89 LEU A N 1
ATOM 694 C CA . LEU A 1 89 ? -10.488 5.396 5.115 1.00 94.19 89 LEU A CA 1
ATOM 695 C C . LEU A 1 89 ? -9.512 6.581 5.187 1.00 94.19 89 LEU A C 1
ATOM 697 O O . LEU A 1 89 ? -8.621 6.710 4.343 1.00 94.19 89 LEU A O 1
ATOM 701 N N . ASP A 1 90 ? -9.674 7.456 6.174 1.00 91.31 90 ASP A N 1
ATOM 702 C CA . ASP A 1 90 ? -8.839 8.642 6.319 1.00 91.31 90 ASP A CA 1
ATOM 703 C C . ASP A 1 90 ? -7.361 8.281 6.517 1.00 91.31 90 ASP A C 1
ATOM 705 O O . ASP A 1 90 ? -7.001 7.285 7.147 1.00 91.31 90 ASP A O 1
ATOM 709 N N . GLY A 1 91 ? -6.486 9.119 5.965 1.00 89.31 91 GLY A N 1
ATOM 710 C CA . GLY A 1 91 ? -5.037 8.927 5.994 1.00 89.31 91 GLY A CA 1
ATOM 711 C C . GLY A 1 91 ? -4.472 8.175 4.789 1.00 89.31 91 GLY A C 1
ATOM 712 O O . GLY A 1 91 ? -3.263 8.237 4.577 1.00 89.31 91 GLY A O 1
ATOM 713 N N . ASN A 1 92 ? -5.301 7.517 3.970 1.00 95.62 92 ASN A N 1
ATOM 714 C CA . ASN A 1 92 ? -4.831 6.996 2.686 1.00 95.62 92 ASN A CA 1
ATOM 715 C C . ASN A 1 92 ? -4.611 8.148 1.687 1.00 95.62 92 ASN A C 1
ATOM 717 O O . ASN A 1 92 ? -5.465 9.030 1.575 1.00 95.62 92 ASN A O 1
ATOM 721 N N . PRO A 1 93 ? -3.515 8.140 0.914 1.00 94.81 93 PRO A N 1
ATOM 722 C CA . PRO A 1 93 ? -3.309 9.113 -0.150 1.00 94.81 93 PRO A CA 1
ATOM 723 C C . PRO A 1 93 ? -4.254 8.843 -1.326 1.00 94.81 93 PRO A C 1
ATOM 725 O O . PRO A 1 93 ? -4.651 7.696 -1.565 1.00 94.81 93 PRO A O 1
ATOM 728 N N . ALA A 1 94 ? -4.598 9.917 -2.046 1.00 94.31 94 ALA A N 1
ATOM 729 C CA . ALA A 1 94 ? -5.376 9.892 -3.285 1.00 94.31 94 ALA A CA 1
ATOM 730 C C . ALA A 1 94 ? -6.611 8.966 -3.202 1.00 94.31 94 ALA A C 1
ATOM 732 O O . ALA A 1 94 ? -6.745 8.028 -3.973 1.00 94.31 94 ALA A O 1
ATOM 733 N N . VAL A 1 95 ? -7.490 9.163 -2.209 1.00 92.19 95 VAL A N 1
ATOM 734 C CA . VAL A 1 95 ? -8.605 8.236 -1.883 1.00 92.19 95 VAL A CA 1
ATOM 735 C C . VAL A 1 95 ? -9.565 7.989 -3.059 1.00 92.19 95 VAL A C 1
ATOM 737 O O . VAL A 1 95 ? -10.218 6.951 -3.110 1.00 92.19 95 VAL A O 1
ATOM 740 N N . TYR A 1 96 ? -9.643 8.930 -4.000 1.00 92.81 96 TYR A N 1
ATOM 741 C CA . TYR A 1 96 ? -10.515 8.859 -5.177 1.00 92.81 96 TYR A CA 1
ATOM 742 C C . TYR A 1 96 ? -9.791 8.414 -6.456 1.00 92.81 96 TYR A C 1
ATOM 744 O O . TYR A 1 96 ? -10.397 8.420 -7.524 1.00 92.81 96 TYR A O 1
ATOM 752 N N . GLU A 1 97 ? -8.516 8.045 -6.353 1.00 93.88 97 GLU A N 1
ATOM 753 C CA . GLU A 1 97 ? -7.695 7.540 -7.453 1.00 93.88 97 GLU A CA 1
ATOM 754 C C . GLU A 1 97 ? -7.217 6.121 -7.124 1.00 93.88 97 GLU A C 1
ATOM 756 O O . GLU A 1 97 ? -7.059 5.757 -5.951 1.00 93.88 97 GLU A O 1
ATOM 761 N N . ASP A 1 98 ? -6.942 5.315 -8.150 1.00 93.44 98 ASP A N 1
ATOM 762 C CA . ASP A 1 98 ? -6.463 3.942 -7.950 1.00 93.44 98 ASP A CA 1
ATOM 763 C C . ASP A 1 98 ? -5.138 3.932 -7.164 1.00 93.44 98 ASP A C 1
ATOM 765 O O . ASP A 1 98 ? -5.000 3.214 -6.165 1.00 93.44 98 ASP A O 1
ATOM 769 N N . TRP A 1 99 ? -4.204 4.814 -7.538 1.00 95.50 99 TRP A N 1
ATOM 770 C CA . TRP A 1 99 ? -2.901 4.987 -6.892 1.00 95.50 99 TRP A CA 1
ATOM 771 C C . TRP A 1 99 ? -2.489 6.461 -6.843 1.00 95.50 99 TRP A C 1
ATOM 773 O O . TRP A 1 99 ? -2.832 7.214 -7.752 1.00 95.50 99 TRP A O 1
ATOM 783 N N . PRO A 1 100 ? -1.715 6.881 -5.828 1.00 96.00 100 PRO A N 1
ATOM 784 C CA . PRO A 1 100 ? -0.999 8.146 -5.882 1.00 96.00 100 PRO A CA 1
ATOM 785 C C . PRO A 1 100 ? 0.129 8.093 -6.925 1.00 96.00 100 PRO A C 1
ATOM 787 O O . PRO A 1 100 ? 0.700 7.031 -7.188 1.00 96.00 100 PRO A O 1
ATOM 790 N N . SER A 1 101 ? 0.491 9.255 -7.463 1.00 94.19 101 SER A N 1
ATOM 791 C CA . SER A 1 101 ? 1.624 9.407 -8.383 1.00 94.19 101 SER A CA 1
ATOM 792 C C . SER A 1 101 ? 2.918 9.781 -7.657 1.00 94.19 101 SER A C 1
ATOM 794 O O . SER A 1 101 ? 2.892 10.421 -6.602 1.00 94.19 101 SER A O 1
ATOM 796 N N . TYR A 1 102 ? 4.055 9.400 -8.236 1.00 92.06 102 TYR A N 1
ATOM 797 C CA . TYR A 1 102 ? 5.389 9.811 -7.814 1.00 92.06 102 TYR A CA 1
ATOM 798 C C . TYR A 1 102 ? 6.238 10.256 -9.009 1.00 92.06 102 TYR A C 1
ATOM 800 O O . TYR A 1 102 ? 6.101 9.749 -10.125 1.00 92.06 102 TYR A O 1
ATOM 808 N N . THR A 1 103 ? 7.172 11.170 -8.746 1.00 92.75 103 THR A N 1
ATOM 809 C CA . THR A 1 103 ? 8.135 11.648 -9.738 1.00 92.75 103 THR A CA 1
ATOM 810 C C . THR A 1 103 ? 9.344 10.721 -9.811 1.00 92.75 103 THR A C 1
ATOM 812 O O . THR A 1 103 ? 10.081 10.562 -8.834 1.00 92.75 103 THR A O 1
ATOM 815 N N . LEU A 1 104 ? 9.601 10.159 -10.988 1.00 90.81 104 LEU A N 1
ATOM 816 C CA . LEU A 1 104 ? 10.830 9.449 -11.317 1.00 90.81 104 LEU A CA 1
ATOM 817 C C . LEU A 1 104 ? 11.794 10.392 -12.046 1.00 90.81 104 LEU A C 1
ATOM 819 O O . LEU A 1 104 ? 11.483 10.888 -13.130 1.00 90.81 104 LEU A O 1
ATOM 823 N N . ASN A 1 105 ? 12.980 10.604 -11.478 1.00 91.19 105 ASN A N 1
ATOM 824 C CA . ASN A 1 105 ? 14.049 11.388 -12.101 1.00 91.19 105 ASN A CA 1
ATOM 825 C C . ASN A 1 105 ? 15.020 10.449 -12.825 1.00 91.19 105 ASN A C 1
ATOM 827 O O . ASN A 1 105 ? 15.570 9.548 -12.199 1.00 91.19 105 ASN A O 1
ATOM 831 N N . TYR A 1 106 ? 15.262 10.660 -14.117 1.00 88.75 106 TYR A N 1
ATOM 832 C CA . TYR A 1 106 ? 16.133 9.803 -14.924 1.00 88.75 106 TYR A CA 1
ATOM 833 C C . TYR A 1 106 ? 17.044 10.616 -15.849 1.00 88.75 106 TYR A C 1
ATOM 835 O O . TYR A 1 106 ? 16.788 11.784 -16.150 1.00 88.75 106 TYR A O 1
ATOM 843 N N . LEU A 1 107 ? 18.127 9.984 -16.305 1.00 88.94 107 LEU A N 1
ATOM 844 C CA . LEU A 1 107 ? 19.052 10.564 -17.274 1.00 88.94 107 LEU A CA 1
ATOM 845 C C . LEU A 1 107 ? 18.765 10.018 -18.670 1.00 88.94 107 LEU A C 1
ATOM 847 O O . LEU A 1 107 ? 18.814 8.812 -18.901 1.00 88.94 107 LEU A O 1
ATOM 851 N N . GLU A 1 108 ? 18.537 10.919 -19.619 1.00 85.38 108 GLU A N 1
ATOM 852 C CA . GLU A 1 108 ? 18.506 10.594 -21.042 1.00 85.38 108 GLU A CA 1
ATOM 853 C C . GLU A 1 108 ? 19.767 11.171 -21.697 1.00 85.38 108 GLU A C 1
ATOM 855 O O . GLU A 1 108 ? 19.873 12.369 -21.986 1.00 85.38 108 GLU A O 1
ATOM 860 N N . GLY A 1 109 ? 20.783 10.319 -21.851 1.00 85.94 109 GLY A N 1
ATOM 861 C CA . GLY A 1 109 ? 22.129 10.755 -22.214 1.00 85.94 109 GLY A CA 1
ATOM 862 C C . GLY A 1 109 ? 22.745 11.605 -21.099 1.00 85.94 109 GLY A C 1
ATOM 863 O O . GLY A 1 109 ? 23.091 11.084 -20.045 1.00 85.94 109 GLY A O 1
ATOM 864 N N . SER A 1 110 ? 22.887 12.911 -21.332 1.00 88.06 110 SER A N 1
ATOM 865 C CA . SER A 1 110 ? 23.419 13.878 -20.356 1.00 88.06 110 SER A CA 1
ATOM 866 C C . SER A 1 110 ? 22.367 14.834 -19.785 1.00 88.06 110 SER A C 1
ATOM 868 O O . SER A 1 110 ? 22.721 15.761 -19.057 1.00 88.06 110 SER A O 1
ATOM 870 N N . ARG A 1 111 ? 21.085 14.658 -20.134 1.00 90.88 111 ARG A N 1
ATOM 871 C CA . ARG A 1 111 ? 19.995 15.527 -19.677 1.00 90.88 111 ARG A CA 1
ATOM 872 C C . ARG A 1 111 ? 19.192 14.844 -18.579 1.00 90.88 111 ARG A C 1
ATOM 874 O O . ARG A 1 111 ? 18.724 13.725 -18.770 1.00 90.88 111 ARG A O 1
ATOM 881 N N . GLU A 1 112 ? 18.995 15.552 -17.474 1.00 92.88 112 GLU A N 1
ATOM 882 C CA . GLU A 1 112 ? 18.026 15.175 -16.447 1.00 92.88 112 GLU A CA 1
ATOM 883 C C . GLU A 1 112 ? 16.608 15.398 -16.972 1.00 92.88 112 GLU A C 1
ATOM 885 O O . GLU A 1 112 ? 16.279 16.455 -17.519 1.00 92.88 112 GLU A O 1
ATOM 890 N N . LYS A 1 113 ? 15.773 14.376 -16.820 1.00 93.50 113 LYS A N 1
ATOM 891 C CA . LYS A 1 113 ? 14.351 14.394 -17.138 1.00 93.50 113 LYS A CA 1
ATOM 892 C C . LYS A 1 113 ? 13.564 13.810 -15.976 1.00 93.50 113 LYS A C 1
ATOM 894 O O . LYS A 1 113 ? 14.094 13.066 -15.153 1.00 93.50 113 LYS A O 1
ATOM 899 N N . THR A 1 114 ? 12.282 14.138 -15.941 1.00 94.31 114 THR A N 1
ATOM 900 C CA . THR A 1 114 ? 11.344 13.616 -14.953 1.00 94.31 114 THR A CA 1
ATOM 901 C C . THR A 1 114 ? 10.149 12.976 -15.649 1.00 94.31 114 THR A C 1
ATOM 903 O O . THR A 1 114 ? 9.816 13.329 -16.785 1.00 94.31 114 THR A O 1
ATOM 906 N N . MET A 1 115 ? 9.522 12.007 -14.991 1.00 93.50 115 MET A N 1
ATOM 907 C CA . MET A 1 115 ? 8.224 11.463 -15.384 1.00 93.50 115 MET A CA 1
ATOM 908 C C . MET A 1 115 ? 7.378 11.184 -14.147 1.00 93.50 115 MET A C 1
ATOM 910 O O . MET A 1 115 ? 7.910 10.784 -13.117 1.00 93.50 115 MET A O 1
ATOM 914 N N . GLU A 1 116 ? 6.072 11.394 -14.257 1.00 94.38 116 GLU A N 1
ATOM 915 C CA . GLU A 1 116 ? 5.114 11.023 -13.216 1.00 94.38 116 GLU A CA 1
ATOM 916 C C . GLU A 1 116 ? 4.606 9.611 -13.482 1.00 94.38 116 GLU A C 1
ATOM 918 O O . GLU A 1 116 ? 4.184 9.306 -14.599 1.00 94.38 116 GLU A O 1
ATOM 923 N N . LEU A 1 117 ? 4.649 8.758 -12.461 1.00 94.19 117 LEU A N 1
ATOM 924 C CA . LEU A 1 117 ? 4.217 7.367 -12.537 1.00 94.19 117 LEU A CA 1
ATOM 925 C C . LEU A 1 117 ? 3.303 7.028 -11.356 1.00 94.19 117 LEU A C 1
ATOM 927 O O . LEU A 1 117 ? 3.529 7.525 -10.254 1.00 94.19 117 LEU A O 1
ATOM 931 N N . PRO A 1 118 ? 2.287 6.173 -11.542 1.00 95.94 118 PRO A N 1
ATOM 932 C CA . PRO A 1 118 ? 1.486 5.671 -10.433 1.00 95.94 118 PRO A CA 1
ATOM 933 C C . PRO A 1 118 ? 2.310 4.708 -9.570 1.00 95.94 118 PRO A C 1
ATOM 935 O O . PRO A 1 118 ? 3.005 3.841 -10.092 1.00 95.94 118 PRO A O 1
ATOM 938 N N . MET A 1 119 ? 2.199 4.816 -8.246 1.00 96.12 119 MET A N 1
ATOM 939 C CA . MET A 1 119 ? 2.788 3.861 -7.304 1.00 96.12 119 MET A CA 1
ATOM 940 C C . MET A 1 119 ? 1.907 2.609 -7.236 1.00 96.12 119 MET A C 1
ATOM 942 O O . MET A 1 119 ? 1.036 2.516 -6.375 1.00 96.12 119 MET A O 1
ATOM 946 N N . THR A 1 120 ? 2.079 1.651 -8.147 1.00 96.88 120 THR A N 1
ATOM 947 C CA . THR A 1 120 ? 1.288 0.411 -8.140 1.00 96.88 120 THR A CA 1
ATOM 948 C C . THR A 1 120 ? 1.846 -0.617 -7.151 1.00 96.88 120 THR A C 1
ATOM 950 O O . THR A 1 120 ? 2.942 -0.476 -6.602 1.00 96.88 120 THR A O 1
ATOM 953 N N . PHE A 1 121 ? 1.119 -1.723 -6.946 1.00 96.69 121 PHE A N 1
ATOM 954 C CA . PHE A 1 121 ? 1.639 -2.860 -6.177 1.00 96.69 121 PHE A CA 1
ATOM 955 C C . PHE A 1 121 ? 2.948 -3.415 -6.754 1.00 96.69 121 PHE A C 1
ATOM 957 O O . PHE A 1 121 ? 3.803 -3.855 -5.990 1.00 96.69 121 PHE A O 1
ATOM 964 N N . ALA A 1 122 ? 3.124 -3.402 -8.080 1.00 97.00 122 ALA A N 1
ATOM 965 C CA . ALA A 1 122 ? 4.343 -3.921 -8.692 1.00 97.00 122 ALA A CA 1
ATOM 966 C C . ALA A 1 122 ? 5.554 -3.027 -8.410 1.00 97.00 122 ALA A C 1
ATOM 968 O O . ALA A 1 122 ? 6.638 -3.561 -8.184 1.00 97.00 122 ALA A O 1
ATOM 969 N N . ASP A 1 123 ? 5.363 -1.706 -8.359 1.00 95.62 123 ASP A N 1
ATOM 970 C CA . ASP A 1 123 ? 6.418 -0.750 -8.014 1.00 95.62 123 ASP A CA 1
ATOM 971 C C . ASP A 1 123 ? 6.906 -0.987 -6.580 1.00 95.62 123 ASP A C 1
ATOM 973 O O . ASP A 1 123 ? 8.102 -1.159 -6.356 1.00 95.62 123 ASP A O 1
ATOM 977 N N . PHE A 1 124 ? 5.982 -1.141 -5.622 1.00 96.06 124 PHE A N 1
ATOM 978 C CA . PHE A 1 124 ? 6.318 -1.562 -4.256 1.00 96.06 124 PHE A CA 1
ATOM 979 C C . PHE A 1 124 ? 7.004 -2.935 -4.228 1.00 96.06 124 PHE A C 1
ATOM 981 O O . PHE A 1 124 ? 8.063 -3.086 -3.616 1.00 96.06 124 PHE A O 1
ATOM 988 N N . ALA A 1 125 ? 6.440 -3.933 -4.911 1.00 96.81 125 ALA A N 1
ATOM 989 C CA . ALA A 1 125 ? 6.961 -5.294 -4.911 1.00 96.81 125 ALA A CA 1
ATOM 990 C C . ALA A 1 125 ? 8.389 -5.375 -5.473 1.00 96.81 125 ALA A C 1
ATOM 992 O O . ALA A 1 125 ? 9.201 -6.142 -4.962 1.00 96.81 125 ALA A O 1
ATOM 993 N N . MET A 1 126 ? 8.726 -4.564 -6.478 1.00 95.38 126 MET A N 1
ATOM 994 C CA . MET A 1 126 ? 10.074 -4.510 -7.049 1.00 95.38 126 MET A CA 1
ATOM 995 C C . MET A 1 126 ? 11.134 -4.065 -6.027 1.00 95.38 126 MET A C 1
ATOM 997 O O . MET A 1 126 ? 12.297 -4.452 -6.144 1.00 95.38 126 MET A O 1
ATOM 1001 N N . THR A 1 127 ? 10.743 -3.315 -4.990 1.00 95.00 127 THR A N 1
ATOM 1002 C CA . THR A 1 127 ? 11.656 -2.872 -3.920 1.00 95.00 127 THR A CA 1
ATOM 1003 C C . THR A 1 127 ? 11.968 -3.947 -2.871 1.00 95.00 127 THR A C 1
ATOM 1005 O O . THR A 1 127 ? 12.869 -3.756 -2.055 1.00 95.00 127 THR A O 1
ATOM 1008 N N . GLU A 1 128 ? 11.261 -5.082 -2.876 1.00 96.56 128 GLU A N 1
ATOM 1009 C CA . GLU A 1 128 ? 11.472 -6.173 -1.922 1.00 96.56 128 GLU A CA 1
ATOM 1010 C C . GLU A 1 128 ? 12.014 -7.422 -2.634 1.00 96.56 128 GLU A C 1
ATOM 1012 O O . GLU A 1 128 ? 11.388 -7.991 -3.536 1.00 96.56 128 GLU A O 1
ATOM 1017 N N . ALA A 1 129 ? 13.172 -7.928 -2.195 1.00 96.44 129 ALA A N 1
ATOM 1018 C CA . ALA A 1 129 ? 13.826 -9.067 -2.840 1.00 96.44 129 ALA A CA 1
ATOM 1019 C C . ALA A 1 129 ? 12.952 -10.335 -2.875 1.00 96.44 129 ALA A C 1
ATOM 1021 O O . ALA A 1 129 ? 13.113 -11.161 -3.779 1.00 96.44 129 ALA A O 1
ATOM 1022 N N . ARG A 1 130 ? 11.993 -10.482 -1.947 1.00 96.00 130 ARG A N 1
ATOM 1023 C CA . ARG A 1 130 ? 11.042 -11.610 -1.933 1.00 96.00 130 ARG A CA 1
ATOM 1024 C C . ARG A 1 130 ? 10.218 -11.736 -3.220 1.00 96.00 130 ARG A C 1
ATOM 1026 O O . ARG A 1 130 ? 9.801 -12.845 -3.562 1.00 96.00 130 ARG A O 1
ATOM 1033 N N . PHE A 1 131 ? 10.026 -10.642 -3.961 1.00 96.44 131 PHE A N 1
ATOM 1034 C CA . PHE A 1 131 ? 9.302 -10.648 -5.232 1.00 96.44 131 PHE A CA 1
ATOM 1035 C C . PHE A 1 131 ? 10.205 -10.704 -6.465 1.00 96.44 131 PHE A C 1
ATOM 1037 O O . PHE A 1 131 ? 9.701 -10.884 -7.571 1.00 96.44 131 PHE A O 1
ATOM 1044 N N . ARG A 1 132 ? 11.534 -10.646 -6.307 1.00 93.44 132 ARG A N 1
ATOM 1045 C CA . ARG A 1 132 ? 12.502 -10.531 -7.413 1.00 93.44 132 ARG A CA 1
ATOM 1046 C C . ARG A 1 132 ? 12.313 -11.562 -8.530 1.00 93.44 132 ARG A C 1
ATOM 1048 O O . ARG A 1 132 ? 12.519 -11.249 -9.695 1.00 93.44 132 ARG A O 1
ATOM 1055 N N . LYS A 1 133 ? 11.886 -12.784 -8.198 1.00 95.31 133 LYS A N 1
ATOM 1056 C CA . LYS A 1 133 ? 11.633 -13.867 -9.170 1.00 95.31 133 LYS A CA 1
ATOM 1057 C C . LYS A 1 133 ? 10.470 -13.599 -10.139 1.00 95.31 133 LYS A C 1
ATOM 1059 O O . LYS A 1 133 ? 10.358 -14.297 -11.142 1.00 95.31 133 LYS A O 1
ATOM 1064 N N . HIS A 1 134 ? 9.601 -12.640 -9.823 1.00 95.44 134 HIS A N 1
ATOM 1065 C CA . HIS A 1 134 ? 8.463 -12.242 -10.653 1.00 95.44 134 HIS A CA 1
ATOM 1066 C C . HIS A 1 134 ? 8.828 -11.166 -11.681 1.00 95.44 134 HIS A C 1
ATOM 1068 O O . HIS A 1 134 ? 8.028 -10.889 -12.568 1.00 95.44 134 HIS A O 1
ATOM 1074 N N . PHE A 1 135 ? 10.036 -10.602 -11.596 1.00 95.50 135 PHE A N 1
ATOM 1075 C CA . PHE A 1 135 ? 10.499 -9.534 -12.470 1.00 95.50 135 PHE A CA 1
ATOM 1076 C C . PHE A 1 135 ? 11.661 -10.000 -13.344 1.00 95.50 135 PHE A C 1
ATOM 1078 O O . PHE A 1 135 ? 12.510 -10.799 -12.939 1.00 95.50 135 PHE A O 1
ATOM 1085 N N . ARG A 1 136 ? 11.710 -9.472 -14.566 1.00 93.50 136 ARG A N 1
ATOM 1086 C CA . ARG A 1 136 ? 12.863 -9.575 -15.459 1.00 93.50 136 ARG A CA 1
ATOM 1087 C C . ARG A 1 136 ? 13.148 -8.192 -16.009 1.00 93.50 136 ARG A C 1
ATOM 1089 O O . ARG A 1 136 ? 12.233 -7.514 -16.461 1.00 93.50 136 ARG A O 1
ATOM 1096 N N . MET A 1 137 ? 14.414 -7.796 -15.978 1.00 92.69 137 MET A N 1
ATOM 1097 C CA . MET A 1 137 ? 14.840 -6.576 -16.648 1.00 92.69 137 MET A CA 1
ATOM 1098 C C . MET A 1 137 ? 14.700 -6.789 -18.155 1.00 92.69 137 MET A C 1
ATOM 1100 O O . MET A 1 137 ? 15.228 -7.773 -18.672 1.00 92.69 137 MET A O 1
ATOM 1104 N N . ALA A 1 138 ? 13.976 -5.897 -18.828 1.00 92.19 138 ALA A N 1
ATOM 1105 C CA . ALA A 1 138 ? 13.849 -5.885 -20.278 1.00 92.19 138 ALA A CA 1
ATOM 1106 C C . ALA A 1 138 ? 15.031 -5.102 -20.872 1.00 92.19 138 ALA A C 1
ATOM 1108 O O . ALA A 1 138 ? 15.108 -3.887 -20.659 1.00 92.19 138 ALA A O 1
ATOM 1109 N N . PRO A 1 139 ? 15.967 -5.756 -21.584 1.00 90.81 139 PRO A N 1
ATOM 1110 C CA . PRO A 1 139 ? 17.059 -5.055 -22.249 1.00 90.81 139 PRO A CA 1
ATOM 1111 C C . PRO A 1 139 ? 16.530 -4.010 -23.251 1.00 90.81 139 PRO A C 1
ATOM 1113 O O . PRO A 1 139 ? 15.511 -4.281 -23.891 1.00 90.81 139 PRO A O 1
ATOM 1116 N N . PRO A 1 140 ? 17.184 -2.845 -23.426 1.00 88.38 140 PRO A N 1
ATOM 1117 C CA . PRO A 1 140 ? 16.700 -1.785 -24.322 1.00 88.38 140 PRO A CA 1
ATOM 1118 C C . PRO A 1 140 ? 16.457 -2.221 -25.773 1.00 88.38 140 PRO A C 1
ATOM 1120 O O . PRO A 1 140 ? 15.575 -1.697 -26.442 1.00 88.38 140 PRO A O 1
ATOM 1123 N N . ASP A 1 141 ? 17.203 -3.210 -26.259 1.00 91.75 141 ASP A N 1
ATOM 1124 C CA . ASP A 1 141 ? 17.047 -3.814 -27.585 1.00 91.75 141 ASP A CA 1
ATOM 1125 C C . ASP A 1 141 ? 15.786 -4.686 -27.725 1.00 91.75 141 ASP A C 1
ATOM 1127 O O . ASP A 1 141 ? 15.393 -5.023 -28.840 1.00 91.75 141 ASP A O 1
ATOM 1131 N N . THR A 1 142 ? 15.128 -5.024 -26.613 1.00 90.56 142 THR A N 1
ATOM 1132 C CA . THR A 1 142 ? 13.855 -5.766 -26.591 1.00 90.56 142 THR A CA 1
ATOM 1133 C C . THR A 1 142 ? 12.625 -4.863 -26.508 1.00 90.56 142 THR A C 1
ATOM 1135 O O . THR A 1 142 ? 11.502 -5.364 -26.539 1.00 90.56 142 THR A O 1
ATOM 1138 N N . TRP A 1 143 ? 12.811 -3.544 -26.391 1.00 92.69 143 TRP A N 1
ATOM 1139 C CA . TRP A 1 143 ? 11.704 -2.603 -26.247 1.00 92.69 143 TRP A CA 1
ATOM 1140 C C . TRP A 1 143 ? 10.943 -2.452 -27.567 1.00 92.69 143 TRP A C 1
ATOM 1142 O O . TRP A 1 143 ? 11.530 -2.224 -28.624 1.00 92.69 143 TRP A O 1
ATOM 1152 N N . HIS A 1 144 ? 9.618 -2.566 -27.504 1.00 93.38 144 HIS A N 1
ATOM 1153 C CA . HIS A 1 144 ? 8.734 -2.477 -28.666 1.00 93.38 144 HIS A CA 1
ATOM 1154 C C . HIS A 1 144 ? 7.359 -1.916 -28.278 1.00 93.38 144 HIS A C 1
ATOM 1156 O O . HIS A 1 144 ? 6.983 -1.936 -27.110 1.00 93.38 144 HIS A O 1
ATOM 1162 N N . GLU A 1 145 ? 6.553 -1.510 -29.258 1.00 93.25 145 GLU A N 1
ATOM 1163 C CA . GLU A 1 145 ? 5.244 -0.852 -29.063 1.00 93.25 145 GLU A CA 1
ATOM 1164 C C . GLU A 1 145 ? 4.195 -1.663 -28.279 1.00 93.25 145 GLU A C 1
ATOM 1166 O O . GLU A 1 145 ? 3.247 -1.106 -27.733 1.00 93.25 145 GLU A O 1
ATOM 1171 N N . ASN A 1 146 ? 4.355 -2.986 -28.195 1.00 95.12 146 ASN A N 1
ATOM 1172 C CA . ASN A 1 146 ? 3.481 -3.836 -27.384 1.00 95.12 146 ASN A CA 1
ATOM 1173 C C . ASN A 1 146 ? 3.869 -3.897 -25.896 1.00 95.12 146 ASN A C 1
ATOM 1175 O O . ASN A 1 146 ? 3.164 -4.543 -25.122 1.00 95.12 146 ASN A O 1
ATOM 1179 N N . MET A 1 147 ? 4.966 -3.251 -25.487 1.00 96.25 147 MET A N 1
ATOM 1180 C CA . MET A 1 147 ? 5.279 -3.044 -24.075 1.00 96.25 147 MET A CA 1
ATOM 1181 C C . MET A 1 147 ? 4.494 -1.840 -23.569 1.00 96.25 147 MET A C 1
ATOM 1183 O O . MET A 1 147 ? 4.620 -0.749 -24.116 1.00 96.25 147 MET A O 1
ATOM 1187 N N . VAL A 1 148 ? 3.692 -2.038 -22.529 1.00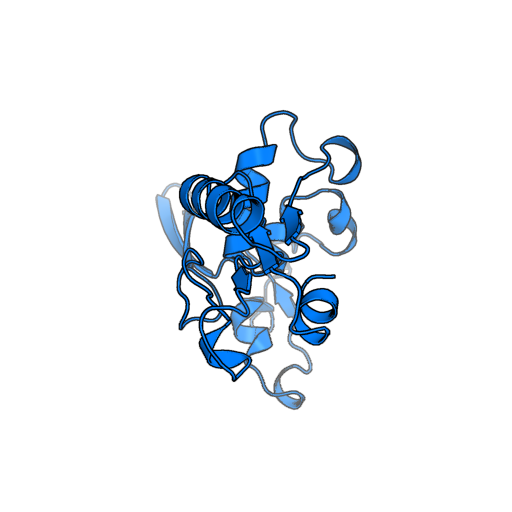 96.50 148 VAL A N 1
ATOM 1188 C CA . VAL A 1 148 ? 2.806 -1.002 -21.982 1.00 96.50 148 VAL A CA 1
ATOM 1189 C C . VAL A 1 148 ? 3.026 -0.853 -20.476 1.00 96.50 148 VAL A C 1
ATOM 1191 O O . VAL A 1 148 ? 3.260 -1.865 -19.805 1.00 96.50 148 VAL A O 1
ATOM 1194 N N . PRO A 1 149 ? 2.971 0.368 -19.914 1.00 96.00 149 PRO A N 1
ATOM 1195 C CA . PRO A 1 149 ? 3.040 0.551 -18.470 1.00 96.00 149 PRO A CA 1
ATOM 1196 C C . PRO A 1 149 ? 1.979 -0.296 -17.762 1.00 96.00 149 PRO A C 1
ATOM 1198 O O . PRO A 1 149 ? 0.834 -0.374 -18.209 1.00 96.00 149 PRO A O 1
ATOM 1201 N N . LEU A 1 150 ? 2.342 -0.933 -16.647 1.00 96.62 150 LEU A N 1
ATOM 1202 C CA . LEU A 1 150 ? 1.450 -1.854 -15.939 1.00 96.62 150 LEU A CA 1
ATOM 1203 C C . LEU A 1 150 ? 0.112 -1.198 -15.574 1.00 96.62 150 LEU A C 1
ATOM 1205 O O . LEU A 1 150 ? -0.932 -1.826 -15.723 1.00 96.62 150 LEU A O 1
ATOM 1209 N N . ALA A 1 151 ? 0.134 0.056 -15.123 1.00 95.94 151 ALA A N 1
ATOM 1210 C CA . ALA A 1 151 ? -1.084 0.775 -14.772 1.00 95.94 151 ALA A CA 1
ATOM 1211 C C . ALA A 1 151 ? -2.041 0.927 -15.964 1.00 95.94 151 ALA A C 1
ATOM 1213 O O . ALA A 1 151 ? -3.243 0.763 -15.792 1.00 95.94 151 ALA A O 1
ATOM 1214 N N . GLU A 1 152 ? -1.521 1.159 -17.172 1.00 96.06 152 GLU A N 1
ATOM 1215 C CA . GLU A 1 152 ? -2.328 1.219 -18.397 1.00 96.06 152 GLU A CA 1
ATOM 1216 C C . GLU A 1 152 ? -2.831 -0.171 -18.793 1.00 96.06 152 GLU A C 1
ATOM 1218 O O . GLU A 1 152 ? -4.006 -0.338 -19.112 1.00 96.06 152 GLU A O 1
ATOM 1223 N N . PHE A 1 153 ? -1.972 -1.191 -18.696 1.00 97.12 153 PHE A N 1
ATOM 1224 C CA . PHE A 1 153 ? -2.346 -2.578 -18.979 1.00 97.12 153 PHE A CA 1
ATOM 1225 C C . PHE A 1 153 ? -3.530 -3.053 -18.124 1.00 97.12 153 PHE A C 1
ATOM 1227 O O . PHE A 1 153 ? -4.400 -3.772 -18.612 1.00 97.12 153 PHE A O 1
ATOM 1234 N N . LEU A 1 154 ? -3.583 -2.650 -16.850 1.00 95.31 154 LEU A N 1
ATOM 1235 C CA . LEU A 1 154 ? -4.667 -3.021 -15.936 1.00 95.31 154 LEU A CA 1
ATOM 1236 C C . LEU A 1 154 ? -6.025 -2.418 -16.328 1.00 95.31 154 LEU A C 1
ATOM 1238 O O . LEU A 1 154 ? -7.050 -3.010 -15.991 1.00 95.31 154 LEU A O 1
ATOM 1242 N N . GLN A 1 155 ? -6.032 -1.302 -17.062 1.00 95.62 155 GLN A N 1
ATOM 1243 C CA . GLN A 1 155 ? -7.247 -0.638 -17.547 1.00 95.62 155 GLN A CA 1
ATOM 1244 C C . GLN A 1 155 ? -7.760 -1.220 -18.874 1.00 95.62 155 GLN A C 1
ATOM 1246 O O . GLN A 1 155 ? -8.886 -0.931 -19.271 1.00 95.62 155 GLN A O 1
ATOM 1251 N N . LEU A 1 156 ? -6.962 -2.045 -19.562 1.00 96.50 156 LEU A N 1
ATOM 1252 C CA . LEU A 1 156 ? -7.377 -2.704 -20.801 1.00 96.50 156 LEU A CA 1
ATOM 1253 C C . LEU A 1 156 ? -8.450 -3.764 -20.535 1.00 96.50 156 LEU A C 1
ATOM 1255 O O . LEU A 1 156 ? -8.369 -4.511 -19.547 1.00 96.50 156 LEU A O 1
ATOM 1259 N N . GLU A 1 157 ? -9.404 -3.891 -21.458 1.00 96.50 157 GLU A N 1
ATOM 1260 C CA . GLU A 1 157 ? -10.333 -5.022 -21.492 1.00 96.50 157 GLU A CA 1
ATOM 1261 C C . GLU A 1 157 ? -9.586 -6.338 -21.764 1.00 96.50 157 GLU A C 1
ATOM 1263 O O . GLU A 1 157 ? -8.461 -6.349 -22.262 1.00 96.50 157 GLU A O 1
ATOM 1268 N N . GLU A 1 158 ? -10.197 -7.476 -21.431 1.00 94.00 158 GLU A N 1
ATOM 1269 C CA . GLU A 1 158 ? -9.537 -8.787 -21.512 1.00 94.00 158 GLU A CA 1
ATOM 1270 C C . GLU A 1 158 ? -9.003 -9.111 -22.919 1.00 94.00 158 GLU A C 1
ATOM 1272 O O . GLU A 1 158 ? -7.889 -9.620 -23.039 1.00 94.00 158 GLU A O 1
ATOM 1277 N N . GLY A 1 159 ? -9.748 -8.757 -23.972 1.00 94.62 159 GLY A N 1
ATOM 1278 C CA . GLY A 1 159 ? -9.332 -8.975 -25.363 1.00 94.62 159 GLY A CA 1
ATOM 1279 C C . GLY A 1 159 ? -8.151 -8.105 -25.804 1.00 94.62 159 GLY A C 1
ATOM 1280 O O . GLY A 1 159 ? -7.314 -8.556 -26.579 1.00 94.62 159 GLY A O 1
ATOM 1281 N N . ASP A 1 160 ? -8.026 -6.894 -25.258 1.00 95.62 160 ASP A N 1
ATOM 1282 C CA . ASP A 1 160 ? -6.972 -5.939 -25.630 1.00 95.62 160 ASP A CA 1
ATOM 1283 C C . ASP A 1 160 ? -5.623 -6.241 -24.957 1.00 95.62 160 ASP A C 1
ATOM 1285 O O . ASP A 1 160 ? -4.590 -5.662 -25.306 1.00 95.62 160 ASP A O 1
ATOM 1289 N N . ARG A 1 161 ? -5.614 -7.157 -23.982 1.00 96.25 161 ARG A N 1
ATOM 1290 C CA . ARG A 1 161 ? -4.399 -7.598 -23.283 1.00 96.25 161 ARG A CA 1
ATOM 1291 C C . ARG A 1 161 ? -3.586 -8.598 -24.097 1.00 96.25 161 ARG A C 1
ATOM 1293 O O . ARG A 1 161 ? -2.406 -8.799 -23.800 1.00 96.25 161 ARG A O 1
ATOM 1300 N N . GLU A 1 162 ? -4.188 -9.245 -25.093 1.00 95.31 162 GLU A N 1
ATOM 1301 C CA . GLU A 1 162 ? -3.503 -10.258 -25.891 1.00 95.31 162 GLU A CA 1
ATOM 1302 C C . GLU A 1 162 ? -2.312 -9.644 -26.648 1.00 95.31 162 GLU A C 1
ATOM 1304 O O . GLU A 1 162 ? -2.415 -8.614 -27.311 1.00 95.31 162 GLU A O 1
ATOM 1309 N N . GLY A 1 163 ? -1.133 -10.259 -26.511 1.00 94.12 163 GLY A N 1
ATOM 1310 C CA . GLY A 1 163 ? 0.098 -9.777 -27.144 1.00 94.12 163 GLY A CA 1
ATOM 1311 C C . GLY A 1 163 ? 0.722 -8.527 -26.508 1.00 94.12 163 GLY A C 1
ATOM 1312 O O . GLY A 1 163 ? 1.747 -8.063 -27.007 1.00 94.12 163 GLY A O 1
ATOM 1313 N N . LYS A 1 164 ? 0.156 -7.993 -25.415 1.00 96.50 164 LYS A N 1
ATOM 1314 C CA . LYS A 1 164 ? 0.745 -6.892 -24.639 1.00 96.50 164 LYS A CA 1
ATOM 1315 C C . LYS A 1 164 ? 1.652 -7.414 -23.524 1.00 96.50 164 LYS A C 1
ATOM 1317 O O . LYS A 1 164 ? 1.398 -8.454 -22.920 1.00 96.50 164 LYS A O 1
ATOM 1322 N N . PHE A 1 165 ? 2.711 -6.662 -23.239 1.00 95.88 165 PHE A N 1
ATOM 1323 C CA . PHE A 1 165 ? 3.726 -7.006 -22.246 1.00 95.88 165 PHE A CA 1
ATOM 1324 C C . PHE A 1 165 ? 3.801 -5.893 -21.191 1.00 95.88 165 PHE A C 1
ATOM 1326 O O . PHE A 1 165 ? 4.373 -4.837 -21.471 1.00 95.88 165 PHE A O 1
ATOM 1333 N N . PRO A 1 166 ? 3.207 -6.078 -19.998 1.00 96.44 166 PRO A N 1
ATOM 1334 C CA . PRO A 1 166 ? 3.221 -5.048 -18.970 1.00 96.44 166 PRO A CA 1
ATOM 1335 C C . PRO A 1 166 ? 4.624 -4.862 -18.386 1.00 96.44 166 PRO A C 1
ATOM 1337 O O . PRO A 1 166 ? 5.330 -5.839 -18.125 1.00 96.44 166 PRO A O 1
ATOM 1340 N N . PHE A 1 167 ? 5.007 -3.614 -18.128 1.00 96.19 167 PHE A N 1
ATOM 1341 C CA . PHE A 1 167 ? 6.273 -3.278 -17.477 1.00 96.19 167 PHE A CA 1
ATOM 1342 C C . PHE A 1 167 ? 6.113 -2.133 -16.465 1.00 96.19 167 PHE A C 1
ATOM 1344 O O . PHE A 1 167 ? 5.108 -1.424 -16.456 1.00 96.19 167 PHE A O 1
ATOM 1351 N N . ILE A 1 168 ? 7.121 -1.955 -15.613 1.00 95.50 168 ILE A N 1
ATOM 1352 C CA . ILE A 1 168 ? 7.265 -0.811 -14.703 1.00 95.50 168 ILE A CA 1
ATOM 1353 C C . ILE A 1 168 ? 8.641 -0.174 -14.901 1.00 95.50 168 ILE A C 1
ATOM 1355 O O . ILE A 1 168 ? 9.578 -0.849 -15.339 1.00 95.50 168 ILE A O 1
ATOM 1359 N N . TRP A 1 169 ? 8.773 1.107 -14.568 1.00 92.25 169 TRP A N 1
ATOM 1360 C CA . TRP A 1 169 ? 10.065 1.793 -14.561 1.00 92.25 169 TRP A CA 1
ATOM 1361 C C . TRP A 1 169 ? 10.705 1.704 -13.174 1.00 92.25 169 TRP A C 1
ATOM 1363 O O . TRP A 1 169 ? 10.042 1.877 -12.157 1.00 92.25 169 TRP A O 1
ATOM 1373 N N . THR A 1 170 ? 12.011 1.464 -13.122 1.00 83.56 170 THR A N 1
ATOM 1374 C CA . THR A 1 170 ? 12.785 1.392 -11.875 1.00 83.56 170 THR A CA 1
ATOM 1375 C C . THR A 1 170 ? 14.188 1.968 -12.107 1.00 83.56 170 THR A C 1
ATOM 1377 O O . THR A 1 170 ? 14.663 1.944 -13.246 1.00 83.56 170 THR A O 1
ATOM 1380 N N . ILE A 1 171 ? 14.811 2.533 -11.063 1.00 63.78 171 ILE A N 1
ATOM 1381 C CA . ILE A 1 171 ? 16.185 3.081 -11.063 1.00 63.78 171 ILE A CA 1
ATOM 1382 C C . ILE A 1 171 ? 17.088 2.152 -10.258 1.00 63.78 171 ILE A C 1
ATOM 1384 O O . ILE A 1 171 ? 16.649 1.729 -9.165 1.00 63.78 171 ILE A O 1
#

Secondary structure (DSSP, 8-state):
-HHHHHHTSSSEEEEEETT-HHHHHHHHHHHHH-SS-EEEEEE---HHHHT--TT-HHHHHHHHHHTTSS--EEE-TTS-SSTTTTEE-TT-SSTTSSS-EEEEEEEETTEEEEEEEE--HHHHHHTSGGGGGG-----GGG--TTEEEHHHHHHS-GGGGTT-EEE----

Foldseek 3Di:
DQVVQVVVLFEKEWFEEPLQVVSVVVSVVVRVPDPTHYYYHYDFDDCVLQVADPPCGSVLRVLCLQQVVGFTKIFASVQDDDRVSRIDRPPRPPPVDNGDWDWDWDDDPPDIDIDIDGSHPVVSSCNTVNNVVVDDDDPPVNDDPLEDAQVVLVVDDPVVNPSHHYDHDDD

Sequence (171 aa):
IGLIAMAHRTTYVLQGTIAHANHMIEGFIQGLMARRPALFNLYTSCQPEHGIGDDMGHHQAKLAVESRAYPLFRYNPDLGKTPQECFELDGNPAVYEDWPSYTLNYLEGSREKTMELPMTFADFAMTEARFRKHFRMAPPDTWHENMVPLAEFLQLEEGDREGKFPFIWT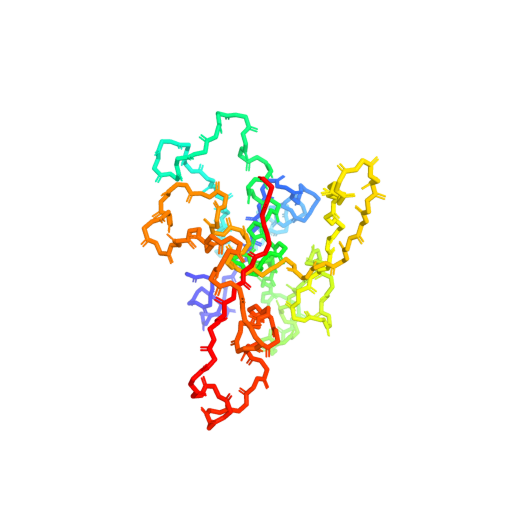I

pLDDT: mean 94.42, std 3.52, range [63.78, 98.0]